Protein AF-A0A840DZE3-F1 (afdb_monomer)

Sequence (77 aa):
GTSEDAVYNQLFAAFIAYVLLRWLYHRTEKRATSSLTFLSFVRRFFSGQLPLEWKSEMAAVLFEYARIYGKSMPNFG

Solvent-accessible surface area (backbone atoms only — not comparable to full-atom values): 4581 Å² total; per-residue (Å²): 126,93,47,74,68,48,56,54,51,50,54,50,51,52,50,51,53,47,52,51,52,52,51,51,47,61,60,26,57,76,68,38,90,72,90,68,54,70,68,57,45,53,55,21,56,77,68,70,64,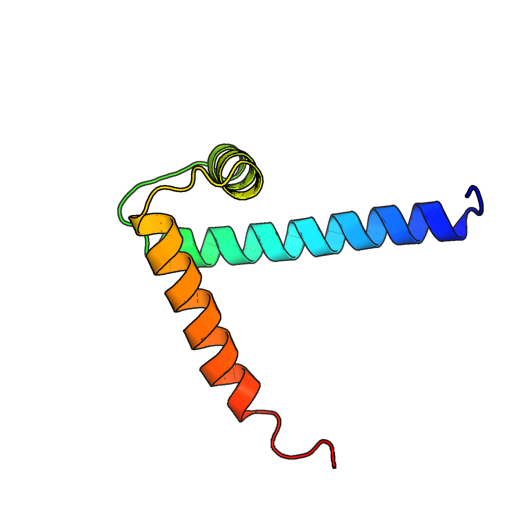54,53,68,65,55,50,51,39,43,50,51,54,52,52,51,49,47,56,62,55,58,67,69,60,84,77,91,124

Structure (mmCIF, N/CA/C/O backbone):
data_AF-A0A840DZE3-F1
#
_entry.id   AF-A0A840DZE3-F1
#
loop_
_atom_site.group_PDB
_atom_site.id
_atom_site.type_symbol
_atom_site.label_atom_id
_atom_site.label_alt_id
_atom_site.label_comp_id
_atom_site.label_asym_id
_atom_site.label_entity_id
_atom_site.label_seq_id
_atom_site.pdbx_PDB_ins_code
_atom_site.Cartn_x
_atom_site.Cartn_y
_atom_site.Cartn_z
_atom_site.occupancy
_atom_site.B_iso_or_equiv
_atom_site.auth_seq_id
_atom_site.auth_comp_id
_atom_site.auth_asym_id
_atom_site.auth_atom_id
_atom_site.pdbx_PDB_model_num
ATOM 1 N N . GLY A 1 1 ? 17.959 -10.667 -19.041 1.00 46.03 1 GLY A N 1
ATOM 2 C CA . GLY A 1 1 ? 18.070 -10.449 -20.492 1.00 46.03 1 GLY A CA 1
ATOM 3 C C . GLY A 1 1 ? 18.324 -8.981 -20.709 1.00 46.03 1 GLY A C 1
ATOM 4 O O . GLY A 1 1 ? 17.472 -8.184 -20.352 1.00 46.03 1 GLY A O 1
ATOM 5 N N . THR A 1 2 ? 19.528 -8.638 -21.147 1.00 58.56 2 THR A N 1
ATOM 6 C CA . THR A 1 2 ? 20.060 -7.274 -21.243 1.00 58.56 2 THR A CA 1
ATOM 7 C C . THR A 1 2 ? 19.847 -6.717 -22.652 1.00 58.56 2 THR A C 1
ATOM 9 O O . THR A 1 2 ? 20.776 -6.720 -23.454 1.00 58.56 2 THR A O 1
ATOM 12 N N . SER A 1 3 ? 18.632 -6.262 -22.964 1.00 61.47 3 SER A N 1
ATOM 13 C CA . SER A 1 3 ? 18.460 -5.187 -23.953 1.00 61.47 3 SER A CA 1
ATOM 14 C C . SER A 1 3 ? 18.118 -3.910 -23.187 1.00 61.47 3 SER A C 1
ATOM 16 O O . SER A 1 3 ? 17.495 -3.990 -22.124 1.00 61.47 3 SER A O 1
ATOM 18 N N . GLU A 1 4 ? 18.556 -2.747 -23.672 1.00 58.75 4 GLU A N 1
ATOM 19 C CA . GLU A 1 4 ? 18.204 -1.440 -23.091 1.00 58.75 4 GLU A CA 1
ATOM 20 C C . GLU A 1 4 ? 16.692 -1.328 -22.831 1.00 58.75 4 GLU A C 1
ATOM 22 O O . GLU A 1 4 ? 16.280 -0.865 -21.767 1.00 58.75 4 GLU A O 1
ATOM 27 N N . ASP A 1 5 ? 15.865 -1.889 -23.720 1.00 62.34 5 ASP A N 1
ATOM 28 C CA . ASP A 1 5 ? 14.401 -1.921 -23.598 1.00 62.34 5 ASP A CA 1
ATOM 29 C C . ASP A 1 5 ? 13.908 -2.621 -22.323 1.00 62.34 5 ASP A C 1
ATOM 31 O O . ASP A 1 5 ? 12.901 -2.228 -21.733 1.00 62.34 5 ASP A O 1
ATOM 35 N N . ALA A 1 6 ? 14.615 -3.652 -21.851 1.00 67.06 6 ALA A N 1
ATOM 36 C CA . ALA A 1 6 ? 14.249 -4.361 -20.629 1.00 67.06 6 ALA A CA 1
ATOM 37 C C . ALA A 1 6 ? 14.487 -3.507 -19.375 1.00 67.06 6 ALA A C 1
ATOM 39 O O . ALA A 1 6 ? 13.708 -3.595 -18.426 1.00 67.06 6 ALA A O 1
ATOM 40 N N . VAL A 1 7 ? 15.524 -2.663 -19.369 1.00 71.94 7 VAL A N 1
ATOM 41 C CA . VAL A 1 7 ? 15.829 -1.761 -18.244 1.00 71.94 7 VAL A CA 1
ATOM 42 C C . VAL A 1 7 ? 14.794 -0.639 -18.167 1.00 71.94 7 VAL A C 1
ATOM 44 O O . VAL A 1 7 ? 14.279 -0.353 -17.084 1.00 71.94 7 VAL A O 1
ATOM 47 N N . TYR A 1 8 ? 14.409 -0.064 -19.311 1.00 75.88 8 TYR A N 1
ATOM 48 C CA . TYR A 1 8 ? 13.329 0.926 -19.369 1.00 75.88 8 TYR A CA 1
ATOM 49 C C . TYR A 1 8 ? 11.993 0.342 -18.909 1.00 75.88 8 TYR A C 1
ATOM 51 O O . TYR A 1 8 ? 11.311 0.943 -18.077 1.00 75.88 8 TYR A O 1
ATOM 59 N N . ASN A 1 9 ? 11.652 -0.862 -19.370 1.00 82.88 9 ASN A N 1
ATOM 60 C CA . ASN A 1 9 ? 10.430 -1.544 -18.950 1.00 82.88 9 ASN A CA 1
ATOM 61 C C . ASN A 1 9 ? 10.429 -1.876 -17.451 1.00 82.88 9 ASN A C 1
ATOM 63 O O . ASN A 1 9 ? 9.390 -1.765 -16.802 1.00 82.88 9 ASN A O 1
ATOM 67 N N . GLN A 1 10 ? 11.579 -2.228 -16.870 1.00 86.56 10 GLN A N 1
ATOM 68 C CA . GLN A 1 10 ? 11.708 -2.454 -15.426 1.00 86.56 10 GLN A CA 1
ATOM 69 C C . GLN A 1 10 ? 11.513 -1.170 -14.622 1.00 86.56 10 GLN A C 1
ATOM 71 O O . GLN A 1 10 ? 10.775 -1.177 -13.636 1.00 86.56 10 GLN A O 1
ATOM 76 N N . LEU A 1 11 ? 12.137 -0.066 -15.041 1.00 89.69 11 LEU A N 1
ATOM 77 C CA . LEU A 1 11 ? 11.976 1.221 -14.370 1.00 89.69 11 LEU A CA 1
ATOM 78 C C . LEU A 1 11 ? 10.528 1.711 -14.464 1.00 89.69 11 LEU A C 1
ATOM 80 O O . LEU A 1 11 ? 9.960 2.164 -13.471 1.00 89.69 11 LEU A O 1
ATOM 84 N N . PHE A 1 12 ? 9.910 1.562 -15.634 1.00 88.06 12 PHE A N 1
ATOM 85 C CA . PHE A 1 12 ? 8.512 1.910 -15.849 1.00 88.06 12 PHE A CA 1
ATOM 86 C C . PHE A 1 12 ? 7.571 1.052 -14.996 1.00 88.06 12 PHE A C 1
ATOM 88 O O . PHE A 1 12 ? 6.690 1.585 -14.321 1.00 88.06 12 PHE A O 1
ATOM 95 N N . ALA A 1 13 ? 7.796 -0.263 -14.938 1.00 90.00 13 ALA A N 1
ATOM 96 C CA . ALA A 1 13 ? 7.032 -1.161 -14.077 1.00 90.00 13 ALA A CA 1
ATOM 97 C C . ALA A 1 13 ? 7.197 -0.810 -12.589 1.00 90.00 13 ALA A C 1
ATOM 99 O O . ALA A 1 13 ? 6.208 -0.760 -11.856 1.00 90.00 13 ALA A O 1
ATOM 100 N N . ALA A 1 14 ? 8.420 -0.508 -12.141 1.00 91.75 14 ALA A N 1
ATOM 101 C CA . ALA A 1 14 ? 8.687 -0.069 -10.773 1.00 91.75 14 ALA A CA 1
ATOM 102 C C . ALA A 1 14 ? 7.984 1.260 -10.457 1.00 91.75 14 ALA A C 1
ATOM 104 O O . ALA A 1 14 ? 7.429 1.425 -9.369 1.00 91.75 14 ALA A O 1
ATOM 105 N N . PHE A 1 15 ? 7.952 2.184 -11.418 1.00 93.31 15 PHE A N 1
ATOM 106 C CA . PHE A 1 15 ? 7.248 3.452 -11.281 1.00 93.31 15 PHE A CA 1
ATOM 107 C C . PHE A 1 15 ? 5.731 3.257 -11.180 1.00 93.31 15 PHE A C 1
ATOM 109 O O . PHE A 1 15 ? 5.112 3.793 -10.262 1.00 93.31 15 PHE A O 1
ATOM 116 N N . ILE A 1 16 ? 5.132 2.430 -12.044 1.00 92.38 16 ILE A N 1
ATOM 117 C CA . ILE A 1 16 ? 3.706 2.080 -11.950 1.00 92.38 16 ILE A CA 1
ATOM 118 C C . ILE A 1 16 ? 3.405 1.441 -10.593 1.00 92.38 16 ILE A C 1
ATOM 120 O O . ILE A 1 16 ? 2.471 1.864 -9.911 1.00 92.38 16 ILE A O 1
ATOM 124 N N . ALA A 1 17 ? 4.205 0.460 -10.169 1.00 94.00 17 ALA A N 1
ATOM 125 C CA . ALA A 1 17 ? 4.027 -0.202 -8.882 1.00 94.00 17 ALA A CA 1
ATOM 126 C C . ALA A 1 17 ? 4.091 0.800 -7.719 1.00 94.00 17 ALA A C 1
ATOM 128 O O . ALA A 1 17 ? 3.243 0.765 -6.828 1.00 94.00 17 ALA A O 1
ATOM 129 N N . TYR A 1 18 ? 5.045 1.735 -7.752 1.00 94.19 18 TYR A N 1
ATOM 130 C CA . TYR A 1 18 ? 5.143 2.808 -6.767 1.00 94.19 18 TYR A CA 1
ATOM 131 C C . TYR A 1 18 ? 3.893 3.692 -6.753 1.00 94.19 18 TYR A C 1
ATOM 133 O O . TYR A 1 18 ? 3.335 3.937 -5.683 1.00 94.19 18 TYR A O 1
ATOM 141 N N . VAL A 1 19 ? 3.433 4.152 -7.920 1.00 95.56 19 VAL A N 1
ATOM 142 C CA . VAL A 1 19 ? 2.244 5.009 -8.041 1.00 95.56 19 VAL A CA 1
ATOM 143 C C . VAL A 1 19 ? 1.005 4.292 -7.500 1.00 95.56 19 VAL A C 1
ATOM 145 O O . VAL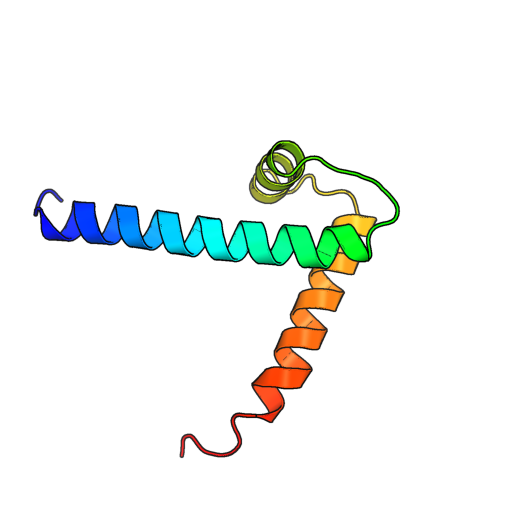 A 1 19 ? 0.267 4.877 -6.706 1.00 95.56 19 VAL A O 1
ATOM 148 N N . LEU A 1 20 ? 0.810 3.018 -7.851 1.00 94.69 20 LEU A N 1
ATOM 149 C CA . LEU A 1 20 ? -0.309 2.205 -7.366 1.00 94.69 20 LEU A CA 1
ATOM 150 C C . LEU A 1 20 ? -0.250 1.994 -5.849 1.00 94.69 20 LEU A C 1
ATOM 152 O O . LEU A 1 20 ? -1.249 2.204 -5.162 1.00 94.69 20 LEU A O 1
ATOM 156 N N . LEU A 1 21 ? 0.918 1.638 -5.306 1.00 95.19 21 LEU A N 1
ATOM 157 C CA . LEU A 1 21 ? 1.110 1.469 -3.863 1.00 95.19 21 LEU A CA 1
ATOM 158 C C . LEU A 1 21 ? 0.877 2.778 -3.107 1.00 95.19 21 LEU A C 1
ATOM 160 O O . LEU A 1 21 ? 0.244 2.782 -2.051 1.00 95.19 21 LEU A O 1
ATOM 164 N N . ARG A 1 22 ? 1.368 3.898 -3.643 1.00 95.75 22 ARG A N 1
ATOM 165 C CA . ARG A 1 22 ? 1.209 5.221 -3.035 1.00 95.75 22 ARG A CA 1
ATOM 166 C C . ARG A 1 22 ? -0.245 5.676 -3.056 1.00 95.75 22 ARG A C 1
ATOM 168 O O . ARG A 1 22 ? -0.727 6.210 -2.056 1.00 95.75 22 ARG A O 1
ATOM 175 N N . TRP A 1 23 ? -0.943 5.433 -4.162 1.00 95.12 23 TRP A N 1
ATOM 176 C CA . TRP A 1 23 ? -2.373 5.693 -4.288 1.00 95.12 23 TRP A CA 1
ATOM 177 C C . TRP A 1 23 ? -3.183 4.860 -3.289 1.00 95.12 23 TRP A C 1
ATOM 179 O O . TRP A 1 23 ? -4.003 5.412 -2.551 1.00 95.12 23 TRP A O 1
ATOM 189 N N . LEU A 1 24 ? -2.912 3.554 -3.208 1.00 94.12 24 LEU A N 1
ATOM 190 C CA . LEU A 1 24 ? -3.619 2.640 -2.313 1.00 94.12 24 LEU A CA 1
ATOM 191 C C . LEU A 1 24 ? -3.397 3.010 -0.844 1.00 94.12 24 LEU A C 1
ATOM 193 O O . LEU A 1 24 ? -4.358 3.079 -0.077 1.00 94.12 24 LEU A O 1
ATOM 197 N N . TYR A 1 25 ? -2.154 3.324 -0.472 1.00 95.56 25 TYR A N 1
ATOM 198 C CA . TYR A 1 25 ? -1.813 3.819 0.859 1.00 95.56 25 TYR A CA 1
ATOM 199 C C . TYR A 1 25 ? -2.615 5.074 1.209 1.00 95.56 25 TYR A C 1
ATOM 201 O O . TYR A 1 25 ? -3.310 5.080 2.216 1.00 95.56 25 TYR A O 1
ATOM 209 N N . HIS A 1 26 ? -2.596 6.105 0.358 1.00 95.31 26 HIS A N 1
ATOM 210 C CA . HIS A 1 26 ? -3.255 7.377 0.664 1.00 95.31 26 HIS A CA 1
ATOM 211 C C . HIS A 1 26 ? -4.784 7.256 0.774 1.00 95.31 26 HIS A C 1
ATOM 213 O O . HIS A 1 26 ? -5.429 8.022 1.489 1.00 95.31 26 HIS A O 1
ATOM 219 N N . ARG A 1 27 ? -5.393 6.306 0.056 1.00 93.44 27 ARG A N 1
ATOM 220 C CA . ARG A 1 27 ? -6.834 6.028 0.156 1.00 93.44 27 ARG A CA 1
ATOM 221 C C . ARG A 1 27 ? -7.175 5.241 1.41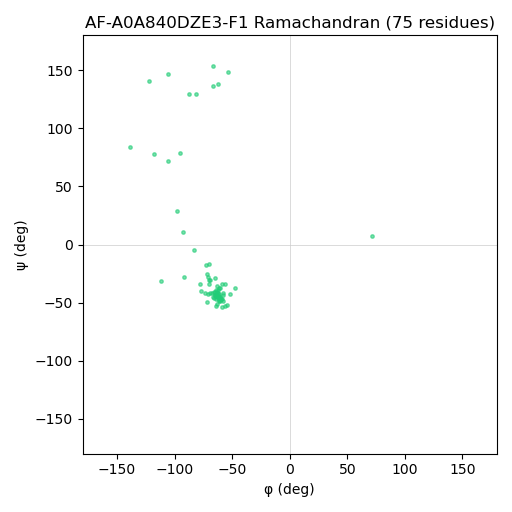8 1.00 93.44 27 ARG A C 1
ATOM 223 O O . ARG A 1 27 ? -8.182 5.548 2.047 1.00 93.44 27 ARG A O 1
ATOM 230 N N . THR A 1 28 ? -6.334 4.277 1.783 1.00 92.06 28 THR A N 1
ATOM 231 C CA . THR A 1 28 ? -6.526 3.425 2.966 1.00 92.06 28 THR A CA 1
ATOM 232 C C . THR A 1 28 ? -6.245 4.196 4.256 1.00 92.06 28 THR A C 1
ATOM 234 O O . THR A 1 28 ? -7.034 4.126 5.187 1.00 92.06 28 THR A O 1
ATOM 237 N N . GLU A 1 29 ? -5.190 5.014 4.287 1.00 93.81 29 GLU A N 1
ATOM 238 C CA . GLU A 1 29 ? -4.803 5.869 5.421 1.00 93.81 29 GLU A CA 1
ATOM 239 C C . GLU A 1 29 ? -5.924 6.825 5.851 1.00 93.81 29 GLU A C 1
ATOM 241 O O . GLU A 1 29 ? -6.092 7.083 7.034 1.00 93.81 29 GLU A O 1
ATOM 246 N N . LYS A 1 30 ? -6.734 7.319 4.905 1.00 90.12 30 LYS A N 1
ATOM 247 C CA . LYS A 1 30 ? -7.880 8.196 5.206 1.00 90.12 30 LYS A CA 1
ATOM 248 C C . LYS A 1 30 ? -9.037 7.491 5.913 1.00 90.12 30 LYS A C 1
ATOM 250 O O . LYS A 1 30 ? -9.932 8.172 6.404 1.00 90.12 30 LYS A O 1
ATOM 255 N N . ARG A 1 31 ? -9.066 6.160 5.879 1.00 89.31 31 ARG A N 1
ATOM 256 C CA . ARG A 1 31 ? -10.139 5.334 6.445 1.00 89.31 31 ARG A CA 1
ATOM 257 C C . ARG A 1 31 ? -9.678 4.534 7.655 1.00 89.31 31 ARG A C 1
ATOM 259 O O . ARG A 1 31 ? -10.473 4.290 8.551 1.00 89.31 31 ARG A O 1
ATOM 266 N N . ALA A 1 32 ? -8.407 4.145 7.677 1.00 89.56 32 ALA A N 1
ATOM 267 C CA . ALA A 1 32 ? -7.805 3.449 8.798 1.00 89.56 32 ALA A CA 1
ATOM 268 C C . ALA A 1 32 ? -7.726 4.367 10.027 1.00 89.56 32 ALA A C 1
ATOM 270 O O . ALA A 1 32 ? -7.306 5.520 9.943 1.00 89.56 32 ALA A O 1
ATOM 271 N N . THR A 1 33 ? -8.080 3.827 11.188 1.00 87.38 33 THR A N 1
ATOM 272 C CA . THR A 1 33 ? -7.972 4.495 12.491 1.00 87.38 33 THR A CA 1
ATOM 273 C C . THR A 1 33 ? -6.529 4.481 12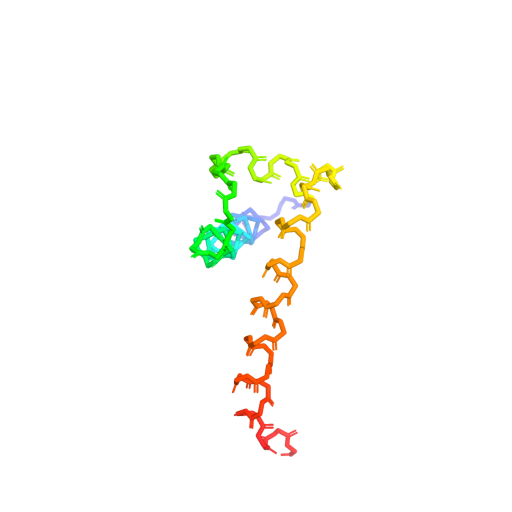.990 1.00 87.38 33 THR A C 1
ATOM 275 O O . THR A 1 33 ? -6.077 5.413 13.653 1.00 87.38 33 THR A O 1
ATOM 278 N N . SER A 1 34 ? -5.781 3.417 12.677 1.00 86.88 34 SER A N 1
ATOM 279 C CA . SER A 1 34 ? -4.368 3.282 13.034 1.00 86.88 34 SER A CA 1
ATOM 280 C C . SER A 1 34 ? -3.443 3.896 11.978 1.00 86.88 34 SER A C 1
ATOM 282 O O . SER A 1 34 ? -3.524 3.574 10.795 1.00 86.88 34 SER A O 1
ATOM 284 N N . SER A 1 35 ? -2.504 4.745 12.407 1.00 88.50 35 SER A N 1
ATOM 285 C CA . SER A 1 35 ? -1.506 5.348 11.515 1.00 88.50 35 SER A CA 1
ATOM 286 C C . SER A 1 35 ? -0.346 4.383 11.246 1.00 88.50 35 SER A C 1
ATOM 288 O O . SER A 1 35 ? 0.268 3.841 12.167 1.00 88.50 35 SER A O 1
ATOM 290 N N . LEU A 1 36 ? -0.015 4.189 9.970 1.00 90.81 36 LEU A N 1
ATOM 291 C CA . LE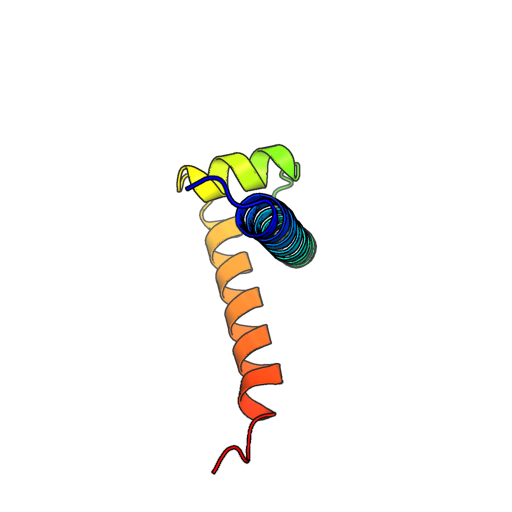U A 1 36 ? 1.216 3.545 9.520 1.00 90.81 36 LEU A CA 1
ATOM 292 C C . LEU A 1 36 ? 1.950 4.529 8.629 1.00 90.81 36 LEU A C 1
ATOM 294 O O . LEU A 1 36 ? 1.324 5.166 7.798 1.00 90.81 36 LEU A O 1
ATOM 298 N N . THR A 1 37 ? 3.276 4.597 8.721 1.00 94.81 37 THR A N 1
ATOM 299 C CA . THR A 1 37 ? 4.044 5.298 7.684 1.00 94.81 37 THR A CA 1
ATOM 300 C C . THR A 1 37 ? 3.949 4.540 6.359 1.00 94.81 37 THR A C 1
ATOM 302 O O . THR A 1 37 ? 3.840 3.310 6.353 1.00 94.81 37 THR A O 1
ATOM 305 N N . PHE A 1 38 ? 4.090 5.240 5.230 1.00 93.94 38 PHE A N 1
ATOM 306 C CA . PHE A 1 38 ? 4.124 4.604 3.906 1.00 93.94 38 PHE A CA 1
ATOM 307 C C . PHE A 1 38 ? 5.149 3.460 3.826 1.00 93.94 38 PHE A C 1
ATOM 309 O O . PHE A 1 38 ? 4.844 2.380 3.327 1.00 93.94 38 PHE A O 1
ATOM 316 N N . LEU A 1 39 ? 6.348 3.650 4.385 1.00 94.50 39 LEU A N 1
ATOM 317 C CA . LEU A 1 39 ? 7.384 2.615 4.387 1.00 94.50 39 LEU A CA 1
ATOM 318 C C . LEU A 1 39 ? 6.975 1.391 5.222 1.00 94.50 39 LEU A C 1
ATOM 320 O O . LEU A 1 39 ? 7.209 0.253 4.810 1.00 94.50 39 LEU A O 1
ATOM 324 N N . SER A 1 40 ? 6.353 1.607 6.386 1.00 94.38 40 SER A N 1
ATOM 325 C CA . SER A 1 40 ? 5.827 0.520 7.219 1.00 94.38 40 SER A CA 1
ATOM 326 C C . SER A 1 40 ? 4.690 -0.226 6.527 1.00 94.38 40 SER A C 1
ATOM 328 O O . SER A 1 40 ? 4.658 -1.454 6.587 1.00 94.38 40 SER A O 1
ATOM 330 N N . PHE A 1 41 ? 3.799 0.496 5.846 1.00 94.69 41 PHE A N 1
ATOM 331 C CA . PHE A 1 41 ? 2.737 -0.083 5.031 1.00 94.69 41 PHE A CA 1
ATOM 332 C C . PHE A 1 41 ? 3.313 -0.974 3.928 1.00 94.69 41 PHE A C 1
ATOM 334 O O . PHE A 1 41 ? 2.970 -2.149 3.876 1.00 94.69 41 PHE A O 1
ATOM 341 N N . VAL A 1 42 ? 4.241 -0.464 3.111 1.00 95.06 42 VAL A N 1
ATOM 342 C CA . VAL A 1 42 ? 4.837 -1.217 1.994 1.00 95.06 42 VAL A CA 1
ATOM 343 C C . VAL A 1 42 ? 5.529 -2.490 2.486 1.00 95.06 42 VAL A C 1
ATOM 345 O O . VAL A 1 42 ? 5.292 -3.569 1.947 1.00 95.06 42 VAL A O 1
ATOM 348 N N . ARG A 1 43 ? 6.337 -2.399 3.551 1.00 95.75 43 ARG A N 1
ATOM 349 C CA . ARG A 1 43 ? 7.011 -3.574 4.133 1.00 95.75 43 ARG A CA 1
ATOM 350 C C . ARG A 1 43 ? 6.012 -4.630 4.602 1.00 95.75 43 ARG A C 1
ATOM 352 O O . ARG A 1 43 ? 6.174 -5.802 4.281 1.00 95.75 43 ARG A O 1
ATOM 359 N N . ARG A 1 44 ? 4.974 -4.209 5.331 1.00 94.62 44 ARG A N 1
ATOM 360 C CA . ARG A 1 44 ? 3.924 -5.099 5.853 1.00 94.62 44 ARG A CA 1
ATOM 361 C C . ARG A 1 44 ? 3.020 -5.654 4.754 1.00 94.62 44 ARG A C 1
ATOM 363 O O . ARG A 1 44 ? 2.512 -6.760 4.901 1.00 94.62 44 ARG A O 1
ATOM 370 N N . PHE A 1 45 ? 2.822 -4.907 3.671 1.00 92.81 45 PHE A N 1
ATOM 371 C CA . PHE A 1 45 ? 2.088 -5.350 2.491 1.00 92.81 45 PHE A CA 1
ATOM 372 C C . PHE A 1 45 ? 2.806 -6.518 1.825 1.00 92.81 45 PHE A C 1
ATOM 374 O O . PHE A 1 45 ? 2.222 -7.589 1.682 1.00 92.81 45 PHE A O 1
ATOM 381 N N . PHE A 1 46 ? 4.096 -6.358 1.525 1.00 92.50 46 PHE A N 1
ATOM 382 C CA . PHE A 1 46 ? 4.884 -7.422 0.906 1.00 92.50 46 PHE A CA 1
ATOM 383 C C . PHE A 1 46 ? 5.144 -8.614 1.834 1.00 92.50 46 PHE A C 1
ATOM 385 O O . PHE A 1 46 ? 5.225 -9.739 1.353 1.00 92.50 46 PHE A O 1
ATOM 392 N N . SER A 1 47 ? 5.230 -8.405 3.152 1.00 94.31 47 SER A N 1
ATOM 393 C CA . SER A 1 47 ? 5.373 -9.509 4.111 1.00 94.31 47 SER A CA 1
ATOM 394 C C . SER A 1 47 ? 4.049 -10.184 4.496 1.00 94.31 47 SER A C 1
ATOM 396 O O . SER A 1 47 ? 4.060 -11.144 5.264 1.00 94.31 47 SER A O 1
ATOM 398 N N . GLY A 1 48 ? 2.897 -9.686 4.026 1.00 91.00 48 GLY A N 1
ATOM 399 C CA . GLY A 1 48 ? 1.570 -10.190 4.412 1.00 91.00 48 GLY A CA 1
ATOM 400 C C . GLY A 1 48 ? 1.143 -9.855 5.854 1.00 91.00 48 GLY A C 1
ATOM 401 O O . GLY A 1 48 ? 0.084 -10.298 6.316 1.00 91.00 48 GLY A O 1
ATOM 402 N N . GLN A 1 49 ? 1.923 -9.036 6.564 1.00 93.69 49 GLN A N 1
ATOM 403 C CA . GLN A 1 49 ? 1.757 -8.676 7.981 1.00 93.69 49 GLN A CA 1
ATOM 404 C C . GLN A 1 49 ? 1.046 -7.329 8.192 1.00 93.69 49 GLN A C 1
ATOM 406 O O . GLN A 1 49 ? 1.281 -6.620 9.181 1.00 93.69 49 GLN A O 1
ATOM 411 N N . LEU A 1 50 ? 0.183 -6.940 7.254 1.00 92.44 50 LEU A N 1
ATOM 412 C CA . LEU A 1 50 ? -0.719 -5.809 7.455 1.00 92.44 50 LEU A CA 1
ATOM 413 C C . LEU A 1 50 ? -1.674 -6.086 8.627 1.00 92.44 50 LEU A C 1
ATOM 415 O O . LEU A 1 50 ? -2.205 -7.201 8.719 1.00 92.44 50 LEU A O 1
ATOM 419 N N . PRO A 1 51 ? -1.931 -5.086 9.490 1.00 92.88 51 PRO A N 1
ATOM 420 C CA . PRO A 1 51 ? -3.001 -5.162 10.476 1.00 92.88 51 PRO A CA 1
ATOM 421 C C . PRO A 1 51 ? -4.344 -5.493 9.814 1.00 92.88 51 PRO A C 1
ATOM 423 O O . PRO A 1 51 ? -4.589 -5.096 8.673 1.00 92.88 51 PRO A O 1
ATOM 426 N N . LEU A 1 52 ? -5.222 -6.201 10.528 1.00 92.69 52 LEU A N 1
ATOM 427 C CA . LEU A 1 52 ? -6.529 -6.610 10.000 1.00 92.69 52 LEU A CA 1
ATOM 428 C C . LEU A 1 52 ? -7.369 -5.410 9.545 1.00 92.69 52 LEU A C 1
ATOM 430 O O . LEU A 1 52 ? -7.960 -5.458 8.473 1.00 92.69 52 LEU A O 1
ATOM 434 N N . GLU A 1 53 ? -7.357 -4.329 10.324 1.00 93.56 53 GLU A N 1
ATOM 435 C CA . GLU A 1 53 ? -8.018 -3.071 9.975 1.00 93.56 53 GLU A CA 1
ATOM 436 C C . GLU A 1 53 ? -7.553 -2.559 8.606 1.00 93.56 53 GLU A C 1
ATOM 438 O O . GLU A 1 53 ? -8.358 -2.358 7.704 1.00 93.56 53 GLU A O 1
ATOM 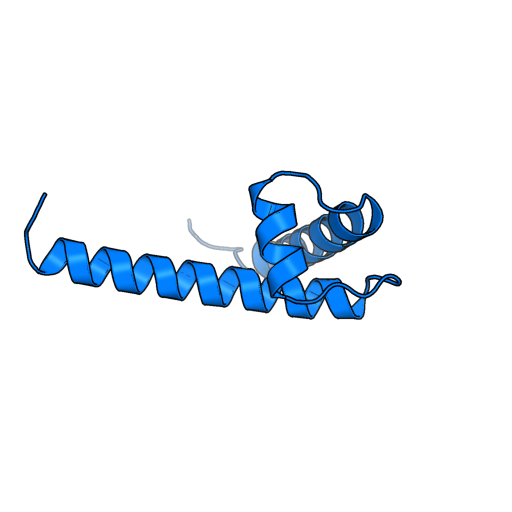443 N N . TRP A 1 54 ? -6.237 -2.455 8.407 1.00 94.00 54 TRP A N 1
ATOM 444 C CA . TRP A 1 54 ? -5.660 -2.021 7.137 1.00 94.00 54 TRP A CA 1
ATOM 445 C C . TRP A 1 54 ? -6.012 -2.957 5.979 1.00 94.00 54 TRP A C 1
ATOM 447 O O . TRP A 1 54 ? -6.253 -2.485 4.873 1.00 94.00 54 TRP A O 1
ATOM 457 N N . LYS A 1 55 ? -6.071 -4.275 6.213 1.00 94.12 55 LYS A N 1
ATOM 458 C CA . LYS A 1 55 ? -6.522 -5.245 5.199 1.00 94.12 55 LYS A CA 1
ATOM 459 C C . LYS A 1 55 ? -7.988 -5.018 4.821 1.00 94.12 55 LYS A C 1
ATOM 461 O O . LYS A 1 55 ? -8.306 -5.031 3.635 1.00 94.12 55 LYS A O 1
ATOM 466 N N . SER A 1 56 ? -8.851 -4.796 5.813 1.00 93.56 56 SER A N 1
ATOM 467 C CA . SER A 1 56 ? -10.282 -4.531 5.626 1.00 93.56 56 SER A CA 1
ATOM 468 C C . SER A 1 56 ? -10.514 -3.240 4.844 1.00 93.56 56 SER A C 1
ATOM 470 O O . SER A 1 56 ? -11.180 -3.256 3.812 1.00 93.56 56 SER A O 1
ATOM 472 N N . GLU A 1 57 ? -9.893 -2.139 5.270 1.00 94.25 57 GLU A N 1
ATOM 473 C CA . GLU A 1 57 ? -10.037 -0.845 4.599 1.00 94.25 57 GLU A CA 1
ATOM 474 C C . GLU A 1 57 ? -9.469 -0.866 3.180 1.00 94.25 57 GLU A C 1
ATOM 476 O O . GLU A 1 57 ? -10.080 -0.340 2.250 1.00 94.25 57 GLU A O 1
ATOM 481 N N . MET A 1 58 ? -8.337 -1.543 2.976 1.00 93.62 58 MET A N 1
ATOM 482 C CA . MET A 1 58 ? -7.770 -1.738 1.644 1.00 93.62 58 MET A CA 1
ATOM 483 C C . MET A 1 58 ? -8.730 -2.523 0.739 1.00 93.62 58 MET A C 1
ATOM 485 O O . MET A 1 58 ? -8.944 -2.134 -0.410 1.00 93.62 58 MET A O 1
ATOM 489 N N . ALA A 1 59 ? -9.344 -3.597 1.246 1.00 92.94 59 ALA A N 1
ATOM 490 C CA . ALA A 1 59 ? -10.342 -4.363 0.503 1.00 92.94 59 ALA A CA 1
ATOM 491 C C . ALA A 1 59 ? -11.581 -3.514 0.175 1.00 92.94 59 ALA A C 1
ATOM 493 O O . ALA A 1 59 ? -12.065 -3.560 -0.955 1.00 92.94 59 ALA A O 1
ATOM 494 N N . ALA A 1 60 ? -12.049 -2.687 1.114 1.00 93.31 60 ALA A N 1
ATOM 495 C CA . ALA A 1 60 ? -13.159 -1.765 0.893 1.00 93.31 60 ALA A CA 1
ATOM 496 C C . ALA A 1 60 ? -12.836 -0.725 -0.194 1.00 93.31 60 ALA A C 1
ATOM 498 O O . ALA A 1 60 ? -13.641 -0.511 -1.100 1.00 93.31 60 ALA A O 1
ATOM 499 N N . VAL A 1 61 ? -11.638 -0.128 -0.165 1.00 92.31 61 VAL A N 1
ATOM 500 C CA . VAL A 1 61 ? -11.168 0.816 -1.195 1.00 92.31 61 VAL A CA 1
ATOM 501 C C . VAL A 1 61 ? -11.128 0.156 -2.573 1.00 92.31 61 VAL A C 1
ATOM 503 O O . VAL A 1 61 ? -11.609 0.741 -3.545 1.00 92.31 61 VAL A O 1
ATOM 506 N N . LEU A 1 62 ? -10.574 -1.055 -2.669 1.00 91.19 62 LEU A N 1
ATOM 507 C CA . LEU A 1 62 ? -10.496 -1.794 -3.930 1.00 91.19 62 LEU A CA 1
ATOM 508 C C . LEU A 1 62 ? -11.886 -2.175 -4.446 1.00 91.19 62 LEU A C 1
ATOM 510 O O . LEU A 1 62 ? -12.163 -1.995 -5.631 1.00 91.19 62 LEU A O 1
ATOM 514 N N . PHE A 1 63 ? -12.774 -2.640 -3.567 1.00 91.31 63 PHE A N 1
ATOM 515 C CA . PHE A 1 63 ? -14.143 -3.001 -3.925 1.00 91.31 63 PHE A CA 1
ATOM 516 C C . PHE A 1 63 ? -14.950 -1.788 -4.395 1.00 91.31 63 PHE A C 1
ATOM 518 O O . PHE A 1 63 ? -15.644 -1.853 -5.407 1.00 91.31 63 PHE A O 1
ATOM 525 N N . GLU A 1 64 ? -14.834 -0.649 -3.712 1.00 89.88 64 GLU A N 1
ATOM 526 C CA . GLU A 1 64 ? -15.467 0.592 -4.152 1.00 89.88 64 GLU A CA 1
ATOM 527 C C . GLU A 1 64 ? -14.926 1.071 -5.495 1.00 89.88 64 GLU A C 1
ATOM 529 O O . GLU A 1 64 ? -15.710 1.470 -6.355 1.00 89.88 64 GLU A O 1
ATOM 534 N N . TYR A 1 65 ? -13.607 1.017 -5.692 1.00 86.69 65 TYR A N 1
ATOM 535 C CA . TYR A 1 65 ? -12.995 1.395 -6.960 1.00 86.69 65 TYR A CA 1
ATOM 536 C C . TYR A 1 65 ? -13.488 0.488 -8.095 1.00 86.69 65 TYR A C 1
ATOM 538 O O . TYR A 1 65 ? -13.964 0.986 -9.115 1.00 86.69 65 TYR A O 1
ATOM 546 N N . ALA A 1 66 ? -13.486 -0.831 -7.888 1.00 86.56 66 ALA A N 1
ATOM 547 C CA . ALA A 1 66 ? -14.025 -1.798 -8.840 1.00 86.56 66 ALA A CA 1
ATOM 548 C C . ALA A 1 66 ? -15.524 -1.581 -9.106 1.00 86.56 66 ALA A C 1
ATOM 550 O O . ALA A 1 66 ? -15.969 -1.690 -10.241 1.00 86.56 66 ALA A O 1
ATOM 551 N N . ARG A 1 67 ? -16.318 -1.207 -8.099 1.00 85.94 67 ARG A N 1
ATOM 552 C CA . ARG A 1 67 ? -17.747 -0.912 -8.275 1.00 85.94 67 ARG A CA 1
ATOM 553 C C . ARG A 1 67 ? -17.990 0.371 -9.072 1.00 85.94 67 ARG A C 1
ATOM 555 O O . ARG A 1 67 ? -18.904 0.402 -9.891 1.00 85.94 67 ARG A O 1
ATOM 562 N N . ILE A 1 68 ? -17.220 1.428 -8.812 1.00 82.38 68 ILE A N 1
ATOM 563 C CA . ILE A 1 68 ? -17.380 2.735 -9.469 1.00 82.38 68 ILE A CA 1
ATOM 564 C C . ILE A 1 68 ? -16.913 2.655 -10.924 1.00 82.38 68 ILE A C 1
ATOM 566 O O . ILE A 1 68 ? -17.644 3.053 -11.826 1.00 82.38 68 ILE A O 1
ATOM 570 N N . TYR A 1 69 ? -15.724 2.104 -11.156 1.00 74.81 69 TYR A N 1
ATOM 571 C CA . TYR A 1 69 ? -15.111 2.084 -12.483 1.00 74.81 69 TYR A CA 1
ATOM 572 C C . TYR A 1 69 ? -15.442 0.817 -13.280 1.00 74.81 69 TYR A C 1
ATOM 574 O O . TYR A 1 69 ? -15.549 0.887 -14.499 1.00 74.81 69 TYR A O 1
ATOM 582 N N . GLY A 1 70 ? -15.712 -0.315 -12.625 1.00 65.62 70 GLY A N 1
ATOM 583 C CA . GLY A 1 70 ? -16.167 -1.545 -13.286 1.00 65.62 70 GLY A CA 1
ATOM 584 C C . GLY A 1 70 ? -17.607 -1.468 -13.801 1.00 65.62 70 GLY A C 1
ATOM 585 O O . GLY A 1 70 ? -17.925 -2.107 -14.796 1.00 65.62 70 GLY A O 1
ATOM 586 N N . LYS A 1 71 ? -18.470 -0.620 -13.217 1.00 55.94 71 LYS A N 1
ATOM 587 C CA . LYS A 1 71 ? -19.769 -0.274 -13.829 1.0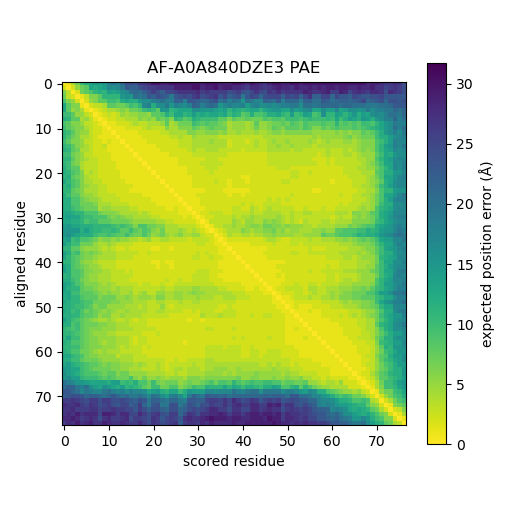0 55.94 71 LYS A CA 1
ATOM 588 C C . LYS A 1 71 ? -19.642 0.655 -15.043 1.00 55.94 71 LYS A C 1
ATOM 590 O O . LYS A 1 71 ? -20.586 0.755 -15.818 1.00 55.94 71 LYS A O 1
ATOM 595 N N . SER A 1 72 ? -18.500 1.326 -15.207 1.00 52.59 72 SE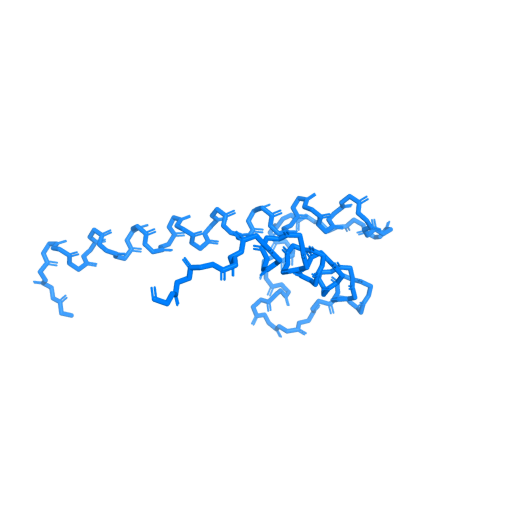R A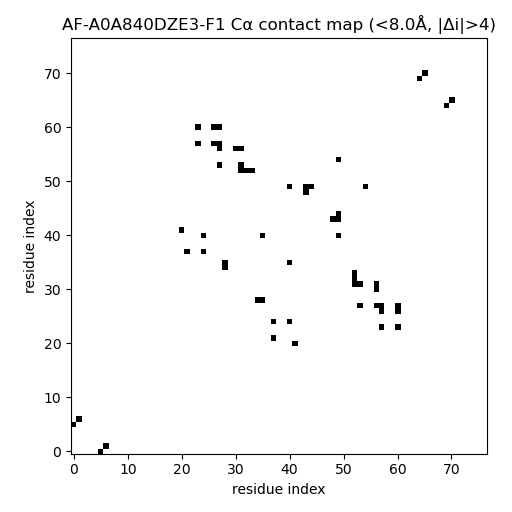 N 1
ATOM 596 C CA . SER A 1 72 ? -18.241 2.270 -16.301 1.00 52.59 72 SER A CA 1
ATOM 597 C C . SER A 1 72 ? -17.564 1.634 -17.523 1.00 52.59 72 SER A C 1
ATOM 599 O O . SER A 1 72 ? -17.205 2.356 -18.451 1.00 52.59 72 SER A O 1
ATOM 601 N N . MET A 1 73 ? -17.474 0.300 -17.586 1.00 51.78 73 MET A N 1
ATOM 602 C CA . MET A 1 73 ? -17.221 -0.443 -18.826 1.00 51.78 73 MET A CA 1
ATOM 603 C C . MET A 1 73 ? -18.507 -1.140 -19.321 1.00 51.78 73 MET A C 1
ATOM 605 O O . MET A 1 73 ? -18.593 -2.361 -19.213 1.00 51.78 73 MET A O 1
ATOM 609 N N . PRO A 1 74 ? -19.531 -0.436 -19.856 1.00 49.88 74 PRO A N 1
ATOM 610 C CA . PRO A 1 74 ? -20.661 -1.130 -20.468 1.00 49.88 74 PRO A CA 1
ATOM 611 C C . PRO A 1 74 ? -20.299 -1.793 -21.802 1.00 49.88 74 PRO A C 1
ATOM 613 O O . PRO A 1 74 ? -20.917 -2.789 -22.140 1.00 49.88 74 PRO A O 1
ATOM 616 N N . ASN A 1 75 ? -19.319 -1.285 -22.561 1.00 52.12 75 ASN A N 1
ATOM 617 C CA . ASN A 1 75 ? -19.138 -1.686 -23.960 1.00 52.12 75 ASN A CA 1
ATOM 618 C C . ASN A 1 75 ? -17.655 -1.869 -24.324 1.00 52.12 75 ASN A C 1
ATOM 620 O O . ASN A 1 75 ? -17.031 -0.976 -24.888 1.00 52.12 75 ASN A O 1
ATOM 624 N N . PHE A 1 76 ? -17.104 -3.042 -24.026 1.00 50.31 76 PHE A N 1
ATOM 625 C CA . PHE A 1 76 ? -16.097 -3.662 -24.891 1.00 50.31 76 PHE A CA 1
ATOM 626 C C . PHE A 1 76 ? -16.696 -4.985 -25.368 1.00 50.31 76 PHE A C 1
ATOM 628 O O . PHE A 1 76 ? -16.446 -6.044 -24.795 1.00 50.31 76 PHE A O 1
ATOM 635 N N . GLY A 1 77 ? -17.588 -4.857 -26.348 1.00 45.78 77 GLY A N 1
ATOM 636 C CA . GLY A 1 77 ? -18.070 -5.914 -27.229 1.00 45.78 77 GLY A CA 1
ATOM 637 C C . GLY A 1 77 ? -17.739 -5.529 -28.661 1.00 45.78 77 GLY A C 1
ATOM 638 O O . GLY A 1 77 ? -17.633 -4.303 -28.909 1.00 45.78 77 GLY A O 1
#

Secondary structure (DSSP, 8-state):
---HHHHHHHHHHHHHHHHHHHHHHHHHHTT-SS---HHHHHHHHHTT---HHHHHHHHHHHHHHHHHHHTT-----

pLDDT: mean 84.71, std 14.7, range [45.78, 95.75]

Foldseek 3Di:
DDDPVVVVVVVVVVVVVVVVLVVLCVQLCVVAPDDDDSVRSVVCVVVVNDDPSSVVSSVVVVVVVCVVVVVVCPDPD

Mean predicted aligned error: 7.87 Å

Radius of gyration: 15.92 Å; Cα contacts (8 Å, |Δi|>4): 30; chains: 1; bounding box: 41×19×40 Å

Organism: NCBI:txid230470